Protein AF-I5C4Z8-F1 (afdb_monomer_lite)

Secondary structure (DSSP, 8-state):
----EEEEEEEETTEEEEEEE-SSEEEEEEEE--BTTBPPEEEEEE--TT--EEEEEPPPTT-EEEEEEEETTSPEEEEEEEE--

Radius of gyration: 12.64 Å; chains: 1; bounding box: 24×37×33 Å

Organism: NCBI:txid1189621

pLDDT: mean 86.83, std 7.97, range [52.38, 95.0]

Structure (mmCIF, N/CA/C/O backbone):
data_AF-I5C4Z8-F1
#
_entry.id   AF-I5C4Z8-F1
#
loop_
_atom_site.group_PDB
_atom_site.id
_atom_site.type_symbol
_atom_site.label_atom_id
_atom_site.label_alt_id
_atom_site.label_comp_id
_atom_site.label_asym_id
_atom_site.label_entity_id
_atom_site.label_seq_id
_atom_site.pdbx_PDB_ins_code
_atom_site.Cartn_x
_atom_site.Cartn_y
_atom_site.Cartn_z
_atom_site.occupancy
_atom_site.B_iso_or_equiv
_atom_site.auth_seq_id
_atom_site.auth_comp_id
_atom_site.auth_asym_id
_atom_site.auth_atom_id
_atom_site.pdbx_PDB_model_num
ATOM 1 N N . MET A 1 1 ? 1.779 -6.604 -21.773 1.00 52.38 1 MET A N 1
ATOM 2 C CA . MET A 1 1 ? 2.238 -7.117 -20.463 1.00 52.38 1 MET A CA 1
ATOM 3 C C . MET A 1 1 ? 1.230 -6.617 -19.442 1.00 52.38 1 MET A C 1
ATOM 5 O O . MET A 1 1 ? 0.845 -5.467 -19.578 1.00 52.38 1 MET A O 1
ATOM 9 N N . ALA A 1 2 ? 0.720 -7.456 -18.534 1.00 53.12 2 ALA A N 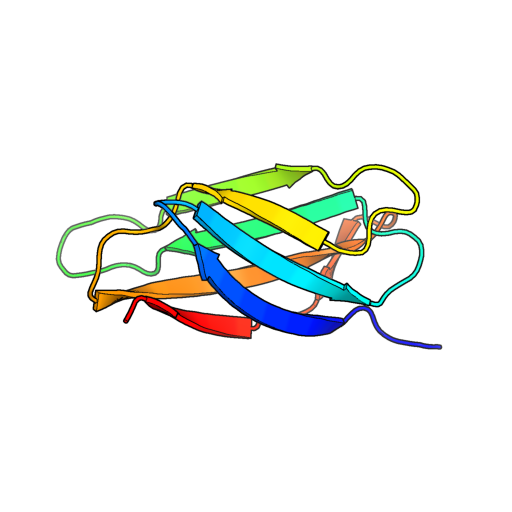1
ATOM 10 C CA . ALA A 1 2 ? -0.193 -6.974 -17.493 1.00 53.12 2 ALA A CA 1
ATOM 11 C C . ALA A 1 2 ? 0.629 -6.156 -16.489 1.00 53.12 2 ALA A C 1
ATOM 13 O O . ALA A 1 2 ? 1.576 -6.684 -15.906 1.00 53.12 2 ALA A O 1
ATOM 14 N N . GLU A 1 3 ? 0.332 -4.866 -16.401 1.00 71.62 3 GLU A N 1
ATOM 15 C CA . GLU A 1 3 ? 1.012 -3.918 -15.525 1.00 71.62 3 GLU A CA 1
ATOM 16 C C . GLU A 1 3 ? 0.599 -4.190 -14.072 1.00 71.62 3 GLU A C 1
ATOM 18 O O . GLU A 1 3 ? -0.501 -4.673 -13.811 1.00 71.62 3 GLU A O 1
ATOM 23 N N . ALA A 1 4 ? 1.509 -3.986 -13.124 1.00 83.56 4 ALA A N 1
ATOM 24 C CA . ALA A 1 4 ? 1.189 -4.152 -11.714 1.00 83.56 4 ALA A CA 1
ATOM 25 C C . ALA A 1 4 ? 0.311 -2.989 -11.246 1.00 83.56 4 ALA A C 1
ATOM 27 O O . ALA A 1 4 ? 0.684 -1.828 -11.426 1.00 83.56 4 ALA A O 1
ATOM 28 N N . GLU A 1 5 ? -0.821 -3.289 -10.615 1.00 88.94 5 GLU A N 1
ATOM 29 C CA . GLU A 1 5 ? -1.841 -2.290 -10.297 1.00 88.94 5 GLU A CA 1
ATOM 30 C C . GLU A 1 5 ? -2.401 -2.475 -8.888 1.00 88.94 5 GLU A C 1
ATOM 32 O O . GLU A 1 5 ? -2.665 -3.592 -8.439 1.00 88.94 5 GLU A O 1
ATOM 37 N N . ILE A 1 6 ? -2.636 -1.362 -8.191 1.00 90.00 6 ILE A N 1
ATOM 38 C CA . ILE A 1 6 ? -3.394 -1.364 -6.937 1.00 90.00 6 ILE A CA 1
ATOM 39 C C . ILE A 1 6 ? -4.878 -1.432 -7.289 1.00 90.00 6 ILE A C 1
ATOM 41 O O . ILE A 1 6 ? -5.411 -0.546 -7.949 1.00 90.00 6 ILE A O 1
ATOM 45 N N . LEU A 1 7 ? -5.542 -2.487 -6.824 1.00 89.75 7 LEU A N 1
ATOM 46 C CA . LEU A 1 7 ? -6.946 -2.767 -7.114 1.00 89.75 7 LEU A CA 1
ATOM 47 C C . LEU A 1 7 ? -7.898 -2.086 -6.129 1.00 89.75 7 LEU A C 1
ATOM 49 O O . LEU A 1 7 ? -9.039 -1.791 -6.472 1.00 89.75 7 LEU A O 1
ATOM 53 N N . GLY A 1 8 ? -7.462 -1.874 -4.886 1.00 89.88 8 GLY A N 1
ATOM 54 C CA . GLY A 1 8 ? -8.328 -1.297 -3.869 1.00 89.88 8 GLY A CA 1
ATOM 55 C C . GLY A 1 8 ? -7.698 -1.200 -2.490 1.00 89.88 8 GLY A C 1
ATOM 56 O O . GLY A 1 8 ? -6.653 -1.788 -2.206 1.00 89.88 8 GLY A O 1
ATOM 57 N N . LEU A 1 9 ? -8.373 -0.439 -1.631 1.00 91.31 9 LEU A N 1
ATOM 58 C CA . LEU A 1 9 ? -7.955 -0.155 -0.266 1.00 91.31 9 LEU A CA 1
ATOM 59 C C . LEU A 1 9 ? -9.136 -0.279 0.688 1.00 91.31 9 LEU A C 1
ATOM 61 O O . LEU A 1 9 ? -10.219 0.227 0.398 1.00 91.31 9 LEU A O 1
ATOM 65 N N . ALA A 1 10 ? -8.912 -0.903 1.840 1.00 90.69 10 ALA A N 1
ATOM 66 C CA . ALA A 1 10 ? -9.903 -0.984 2.904 1.00 90.69 10 ALA A CA 1
ATOM 67 C C . ALA A 1 10 ? -9.256 -0.740 4.269 1.00 90.69 10 ALA A C 1
ATOM 69 O O . ALA A 1 10 ? -8.261 -1.373 4.612 1.00 90.69 10 ALA A O 1
ATOM 70 N N . LEU A 1 11 ? -9.843 0.153 5.066 1.00 89.12 11 LEU A N 1
ATOM 71 C CA . LEU A 1 11 ? -9.440 0.363 6.453 1.00 89.12 11 LEU A CA 1
ATOM 72 C C . LEU A 1 11 ? -10.189 -0.625 7.360 1.00 89.12 11 LEU A C 1
ATOM 74 O O . LEU A 1 11 ? -11.420 -0.648 7.374 1.00 89.12 11 LEU A O 1
ATOM 78 N N . ARG A 1 12 ? -9.459 -1.457 8.108 1.00 88.75 12 ARG A N 1
ATOM 79 C CA . ARG A 1 12 ? -10.011 -2.491 8.999 1.00 88.75 12 ARG A CA 1
ATOM 80 C C . ARG A 1 12 ? -9.255 -2.464 10.322 1.00 88.75 12 ARG A C 1
ATOM 82 O O . ARG A 1 12 ? -8.062 -2.714 10.325 1.00 88.75 12 ARG A O 1
ATOM 89 N N . GLN A 1 13 ? -9.944 -2.187 11.432 1.00 79.69 13 GLN A N 1
ATOM 90 C CA . GLN A 1 13 ? -9.420 -2.391 12.797 1.00 79.69 13 GLN A CA 1
ATOM 91 C C . GLN A 1 13 ? -7.980 -1.860 13.030 1.00 79.69 13 GLN A C 1
ATOM 93 O O . GLN A 1 13 ? -7.194 -2.505 13.712 1.00 79.69 13 GLN A O 1
ATOM 98 N N . ASN A 1 14 ? -7.655 -0.676 12.491 1.00 85.19 14 ASN A N 1
ATOM 99 C CA . ASN A 1 14 ? -6.339 -0.001 12.538 1.00 85.19 14 ASN A CA 1
ATOM 100 C C . ASN A 1 14 ? -5.275 -0.460 11.526 1.00 85.19 14 ASN A C 1
ATOM 102 O O . ASN A 1 14 ? -4.114 -0.061 11.628 1.00 85.19 14 ASN A O 1
ATOM 106 N N . GLU A 1 15 ? -5.663 -1.203 10.499 1.00 91.62 15 GLU A N 1
ATOM 107 C CA . GLU A 1 15 ? -4.800 -1.551 9.373 1.00 91.62 15 GLU A CA 1
ATOM 108 C C . GLU A 1 15 ? -5.407 -1.081 8.052 1.00 91.62 15 GLU A C 1
ATOM 110 O O . GLU A 1 15 ? -6.630 -1.029 7.880 1.00 91.62 15 GLU A O 1
ATOM 115 N N . LEU A 1 16 ? -4.539 -0.738 7.103 1.00 91.88 16 LEU A N 1
ATOM 116 C CA . LEU A 1 16 ? -4.910 -0.527 5.714 1.00 91.88 16 LEU A CA 1
ATOM 117 C C . L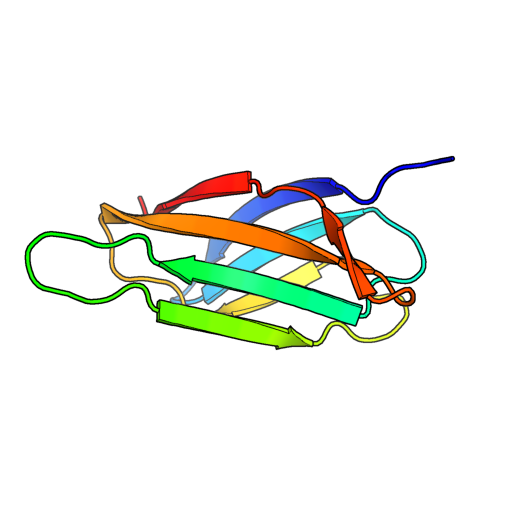EU A 1 16 ? -4.620 -1.811 4.938 1.00 91.88 16 LEU A C 1
ATOM 119 O O . LEU A 1 16 ? -3.469 -2.218 4.790 1.00 91.88 16 LEU A O 1
ATOM 123 N N . GLN A 1 17 ? -5.677 -2.440 4.436 1.00 93.31 17 GLN A N 1
ATOM 124 C CA . GLN A 1 17 ? -5.584 -3.569 3.523 1.00 93.31 17 GLN A CA 1
ATOM 125 C C . GLN A 1 17 ? -5.432 -3.036 2.105 1.00 93.31 17 GLN A C 1
ATOM 127 O O . GLN A 1 17 ? -6.326 -2.355 1.600 1.00 93.31 17 GLN A O 1
ATOM 132 N N . VAL A 1 18 ? -4.309 -3.352 1.470 1.00 92.62 18 VAL A N 1
ATOM 133 C CA . VAL A 1 18 ? -4.004 -2.990 0.089 1.00 92.62 18 VAL A CA 1
ATOM 134 C C . VAL A 1 18 ? -4.162 -4.215 -0.788 1.00 92.62 18 VAL A C 1
ATOM 136 O O . VAL A 1 18 ? -3.404 -5.167 -0.649 1.00 92.62 18 VAL A O 1
ATOM 139 N N . SER A 1 19 ? -5.147 -4.196 -1.682 1.00 93.00 19 SER A N 1
ATOM 140 C CA . SER A 1 19 ? -5.322 -5.226 -2.708 1.00 93.00 19 SER A CA 1
ATOM 141 C C . SER A 1 19 ? -4.618 -4.793 -3.984 1.00 93.00 19 SER A C 1
ATOM 143 O O . SER A 1 19 ? -4.764 -3.646 -4.409 1.00 93.00 19 SER A O 1
ATOM 145 N N . PHE A 1 20 ? -3.875 -5.696 -4.610 1.00 91.56 20 PHE A N 1
ATOM 146 C CA . PHE A 1 20 ? -3.118 -5.410 -5.825 1.00 91.56 20 PHE A CA 1
ATOM 147 C C . PHE A 1 20 ? -3.113 -6.615 -6.768 1.00 91.56 20 PHE A C 1
ATOM 149 O O . PHE A 1 20 ? -3.367 -7.753 -6.372 1.00 91.56 20 PHE A O 1
ATOM 156 N N . SER A 1 21 ? -2.832 -6.343 -8.036 1.00 88.75 21 SER A N 1
ATOM 157 C CA . SER A 1 21 ? -2.562 -7.334 -9.066 1.00 88.75 21 SER A CA 1
ATOM 158 C C . SER A 1 21 ? -1.193 -7.079 -9.677 1.00 88.75 21 SER A C 1
ATOM 160 O O . SER A 1 21 ? -0.642 -5.983 -9.593 1.00 88.75 21 SER A O 1
ATOM 162 N N . GLY A 1 22 ? -0.632 -8.117 -10.275 1.00 82.00 22 GLY A N 1
ATOM 163 C CA . GLY A 1 22 ? 0.707 -8.082 -10.835 1.00 82.00 22 GLY A CA 1
ATOM 164 C C . GLY A 1 22 ? 1.412 -9.390 -10.540 1.00 82.00 22 GLY A C 1
ATOM 165 O O . GLY A 1 22 ? 1.202 -10.010 -9.497 1.00 82.00 22 GLY A O 1
ATOM 166 N N . ARG A 1 23 ? 2.226 -9.836 -11.489 1.00 77.50 23 ARG A N 1
ATOM 167 C CA . ARG A 1 23 ? 3.198 -10.897 -11.231 1.00 77.50 23 ARG A CA 1
ATOM 168 C C . ARG A 1 23 ? 4.489 -10.238 -10.762 1.00 77.50 23 ARG A C 1
ATOM 170 O O . ARG A 1 23 ? 4.757 -9.095 -11.122 1.00 77.50 23 ARG A O 1
ATOM 177 N N . ASP A 1 24 ? 5.257 -10.958 -9.953 1.00 85.50 24 ASP A N 1
ATOM 178 C CA . ASP A 1 24 ? 6.622 -10.568 -9.596 1.00 85.50 24 ASP A CA 1
ATOM 179 C C . ASP A 1 24 ? 6.730 -9.216 -8.859 1.00 85.50 24 ASP A C 1
ATOM 181 O O . ASP A 1 24 ? 7.569 -8.379 -9.193 1.00 85.50 24 ASP A O 1
ATOM 185 N N . ILE A 1 25 ? 5.895 -9.005 -7.835 1.00 88.81 25 ILE A N 1
ATOM 186 C CA . ILE A 1 25 ? 5.936 -7.826 -6.952 1.00 88.81 25 ILE A CA 1
ATOM 187 C C . ILE A 1 25 ? 6.779 -8.129 -5.710 1.00 88.81 25 ILE A C 1
ATOM 189 O O . ILE A 1 25 ? 6.547 -9.126 -5.030 1.00 88.81 25 ILE A O 1
ATOM 193 N N . LYS A 1 26 ? 7.749 -7.260 -5.402 1.00 92.06 26 LYS A N 1
ATOM 194 C CA . LYS A 1 26 ? 8.593 -7.336 -4.195 1.00 92.06 26 LYS A CA 1
ATOM 195 C C . LYS A 1 26 ? 7.937 -6.685 -2.981 1.00 92.06 26 LYS A C 1
ATOM 197 O O . LYS A 1 26 ? 8.180 -7.107 -1.852 1.00 92.06 26 LYS A O 1
ATOM 202 N N . GLY A 1 27 ? 7.157 -5.626 -3.182 1.00 93.56 27 GLY A N 1
ATOM 203 C CA . GLY A 1 27 ? 6.551 -4.890 -2.077 1.00 93.56 27 GLY A CA 1
ATOM 204 C C . GLY A 1 27 ? 5.822 -3.621 -2.491 1.00 93.56 27 GLY A C 1
ATOM 205 O O . GLY A 1 27 ? 5.711 -3.301 -3.673 1.00 93.56 27 GLY A O 1
ATOM 206 N N . ILE A 1 28 ? 5.338 -2.893 -1.489 1.00 93.62 28 ILE A N 1
ATOM 207 C CA . ILE A 1 28 ? 4.685 -1.592 -1.635 1.00 93.62 28 ILE A CA 1
ATOM 208 C C . ILE A 1 28 ? 5.484 -0.537 -0.879 1.00 93.62 28 ILE A C 1
ATOM 210 O O . ILE A 1 28 ? 5.857 -0.719 0.282 1.00 93.62 28 ILE A O 1
ATOM 214 N N . PHE A 1 29 ? 5.698 0.602 -1.525 1.00 94.00 29 PHE A N 1
ATOM 215 C CA . PHE A 1 29 ? 6.118 1.820 -0.855 1.00 94.00 29 PHE A CA 1
ATOM 216 C C . PHE A 1 29 ? 4.908 2.639 -0.436 1.00 94.00 29 PHE A C 1
ATOM 218 O O . PHE A 1 29 ? 4.039 2.940 -1.246 1.00 94.00 29 PHE A O 1
ATOM 225 N N . VAL A 1 30 ? 4.899 3.045 0.828 1.00 93.12 30 VAL A N 1
ATOM 226 C CA . VAL A 1 30 ? 3.926 3.977 1.394 1.00 93.12 30 VAL A CA 1
ATOM 227 C C . VAL A 1 30 ? 4.648 5.286 1.646 1.00 93.12 30 VAL A C 1
ATOM 229 O O . VAL A 1 30 ? 5.530 5.367 2.505 1.00 93.12 30 VAL A O 1
ATOM 232 N N . THR A 1 31 ? 4.276 6.306 0.889 1.00 91.69 31 THR A N 1
ATOM 233 C CA . THR A 1 31 ? 4.838 7.648 0.985 1.00 91.69 31 THR A CA 1
ATOM 234 C C . THR A 1 31 ? 3.819 8.578 1.627 1.00 91.69 31 THR A C 1
ATOM 236 O O . THR A 1 31 ? 2.705 8.753 1.138 1.00 91.69 31 THR A O 1
ATOM 239 N N . TYR A 1 32 ? 4.221 9.193 2.729 1.00 89.00 32 TYR A N 1
ATOM 240 C CA . TYR A 1 32 ? 3.516 10.267 3.404 1.00 89.00 32 TYR A CA 1
ATOM 241 C C . TYR A 1 32 ? 4.057 11.578 2.817 1.00 89.00 32 TYR A C 1
ATOM 243 O O . TYR A 1 32 ? 5.218 11.916 3.077 1.00 89.00 32 TYR A O 1
ATOM 251 N N . PRO A 1 33 ? 3.281 12.284 1.975 1.00 82.88 33 PRO A N 1
ATOM 252 C CA . PRO A 1 33 ? 3.693 13.563 1.426 1.00 82.88 33 PRO A CA 1
ATOM 253 C C . PRO A 1 33 ? 3.894 14.574 2.556 1.00 82.88 33 PRO A C 1
ATOM 255 O O . PRO A 1 33 ? 3.277 14.469 3.617 1.00 82.88 33 PRO A O 1
ATOM 258 N N . ALA A 1 34 ? 4.751 15.564 2.314 1.00 79.19 34 ALA A N 1
ATOM 259 C CA . ALA A 1 34 ? 4.999 16.623 3.282 1.00 79.19 34 ALA A CA 1
ATOM 260 C C . ALA A 1 34 ? 3.680 17.312 3.676 1.00 79.19 34 ALA A C 1
ATOM 262 O O . ALA A 1 34 ? 2.886 17.703 2.816 1.00 79.19 34 ALA A O 1
ATOM 263 N N . SER A 1 35 ? 3.460 17.475 4.980 1.00 75.69 35 SER A N 1
ATOM 264 C CA . SER A 1 35 ? 2.338 18.237 5.528 1.00 75.69 35 SER A CA 1
ATOM 265 C C . SER A 1 35 ? 2.867 19.276 6.513 1.00 75.69 35 SER A C 1
ATOM 267 O O . SER A 1 35 ? 3.351 18.930 7.596 1.00 75.69 35 SER A O 1
ATOM 269 N N . GLY A 1 36 ? 2.795 20.554 6.139 1.00 73.44 36 GLY A N 1
ATOM 270 C CA . GLY A 1 36 ? 3.354 21.646 6.937 1.00 73.44 36 GLY A CA 1
ATOM 271 C C . GLY A 1 36 ? 4.876 21.529 7.073 1.00 73.44 36 GLY A C 1
ATOM 272 O O . GLY A 1 36 ? 5.584 21.526 6.073 1.00 73.44 36 GLY A O 1
ATOM 273 N N . LEU A 1 37 ? 5.366 21.427 8.312 1.00 72.75 37 LEU A N 1
ATOM 274 C CA . LEU A 1 37 ? 6.797 21.326 8.645 1.00 72.75 37 LEU A CA 1
ATOM 275 C C . LEU A 1 37 ? 7.331 19.883 8.680 1.00 72.75 37 LEU A C 1
ATOM 277 O O . LEU A 1 37 ? 8.512 19.678 8.955 1.00 72.75 37 LEU A O 1
ATOM 281 N N . GLN A 1 38 ? 6.484 18.873 8.457 1.00 75.81 38 GLN A N 1
ATOM 282 C CA . GLN A 1 38 ? 6.924 17.480 8.526 1.00 75.81 38 GLN A CA 1
ATOM 283 C C . GLN A 1 38 ? 7.611 17.052 7.220 1.00 75.81 38 GLN A C 1
ATOM 285 O O . GLN A 1 38 ? 7.054 17.286 6.141 1.00 75.81 38 GLN A O 1
ATOM 290 N N . PRO A 1 39 ? 8.791 16.405 7.293 1.00 81.31 39 PRO A N 1
ATOM 291 C CA . PRO A 1 39 ? 9.455 15.866 6.115 1.00 81.31 39 PRO A CA 1
ATOM 292 C C . PRO A 1 39 ? 8.646 14.716 5.506 1.00 81.31 39 PRO A C 1
ATOM 294 O O . PRO A 1 39 ? 7.849 14.062 6.181 1.00 81.31 39 PRO A O 1
ATOM 297 N N . ILE A 1 40 ? 8.895 14.438 4.225 1.00 87.12 40 ILE A N 1
ATOM 298 C CA . ILE A 1 40 ? 8.352 13.254 3.552 1.00 87.12 40 ILE A CA 1
ATOM 299 C C . ILE A 1 40 ? 8.834 12.009 4.299 1.00 87.12 40 ILE A C 1
ATOM 301 O O . ILE A 1 40 ? 10.033 11.831 4.518 1.00 87.12 40 ILE A O 1
ATOM 305 N N . LYS A 1 41 ? 7.903 11.121 4.648 1.00 89.88 41 LYS A N 1
ATOM 306 C CA . LYS A 1 41 ? 8.219 9.803 5.208 1.00 89.88 41 LYS A CA 1
ATOM 307 C C . LYS A 1 41 ? 7.887 8.741 4.172 1.00 89.88 41 LYS A C 1
ATOM 309 O O . LYS A 1 41 ? 6.793 8.745 3.624 1.00 89.88 41 LYS A O 1
ATOM 314 N N . ARG A 1 42 ? 8.807 7.813 3.919 1.00 92.12 42 ARG A N 1
ATOM 315 C CA . ARG A 1 42 ? 8.596 6.683 3.006 1.00 92.12 42 ARG A CA 1
ATOM 316 C C . ARG A 1 42 ? 8.911 5.378 3.723 1.00 92.12 42 ARG A C 1
ATOM 318 O O . ARG A 1 42 ? 9.953 5.260 4.362 1.00 92.12 42 ARG A O 1
ATOM 325 N N . SER A 1 43 ? 8.004 4.414 3.642 1.00 93.75 43 SER A N 1
ATOM 326 C CA . SER A 1 43 ? 8.134 3.105 4.287 1.00 93.75 43 SER A CA 1
ATOM 327 C C . SER A 1 43 ? 7.916 1.998 3.263 1.00 93.75 43 SER A C 1
ATOM 329 O O . SER A 1 43 ? 7.044 2.119 2.408 1.00 93.75 43 SER A O 1
ATOM 331 N N . PHE A 1 44 ? 8.729 0.946 3.330 1.00 94.88 44 PHE A N 1
ATOM 332 C CA . PHE A 1 44 ? 8.633 -0.211 2.444 1.00 94.88 44 PHE A CA 1
ATOM 333 C C . PHE A 1 44 ? 8.005 -1.386 3.184 1.00 94.88 44 PHE A C 1
ATOM 335 O O . PHE A 1 44 ? 8.429 -1.715 4.292 1.00 94.88 44 PHE A O 1
ATOM 342 N N . TYR A 1 45 ? 7.028 -2.020 2.548 1.00 94.88 45 TYR A N 1
ATOM 343 C CA . TYR A 1 45 ? 6.346 -3.193 3.065 1.00 94.88 45 TYR A CA 1
ATOM 344 C C . TYR A 1 45 ? 6.512 -4.337 2.060 1.00 94.88 45 TYR A C 1
ATOM 346 O O . TYR A 1 45 ? 5.981 -4.243 0.949 1.00 94.88 45 TYR A O 1
ATOM 354 N N . PRO A 1 46 ? 7.281 -5.384 2.402 1.00 95.00 46 PRO A N 1
ATOM 355 C CA . PRO A 1 46 ? 7.525 -6.494 1.494 1.00 95.00 46 PRO A CA 1
ATOM 356 C C . PRO A 1 46 ? 6.248 -7.308 1.277 1.00 95.00 46 PRO A C 1
ATOM 358 O O . PRO A 1 46 ? 5.451 -7.485 2.196 1.00 95.00 46 PRO A O 1
ATOM 361 N N . ILE A 1 47 ? 6.096 -7.830 0.065 1.00 92.50 47 ILE A N 1
ATOM 362 C CA . ILE A 1 47 ? 5.024 -8.742 -0.338 1.00 92.50 47 ILE A CA 1
ATOM 363 C C . ILE A 1 47 ? 5.637 -10.128 -0.532 1.00 92.50 47 ILE A C 1
ATOM 365 O O . ILE A 1 47 ? 6.716 -10.264 -1.114 1.00 92.50 47 ILE A O 1
ATOM 369 N N . ARG A 1 48 ? 4.972 -11.171 -0.039 1.00 89.06 48 ARG A N 1
ATOM 370 C CA . ARG A 1 48 ? 5.404 -12.556 -0.253 1.00 89.06 48 ARG A CA 1
ATOM 371 C C . ARG A 1 48 ? 4.932 -13.048 -1.618 1.00 89.06 48 ARG A C 1
ATOM 373 O O . ARG A 1 48 ? 3.902 -12.627 -2.137 1.00 89.06 48 ARG A O 1
ATOM 380 N N . SER A 1 49 ? 5.681 -13.984 -2.199 1.00 82.62 49 SER A N 1
ATOM 381 C CA . SER A 1 49 ? 5.329 -14.565 -3.498 1.00 82.62 49 SER A CA 1
ATOM 382 C C . SER A 1 49 ? 3.923 -15.175 -3.469 1.00 82.62 49 SER A C 1
ATOM 384 O O . SER A 1 49 ? 3.622 -16.004 -2.611 1.00 82.62 49 SER A O 1
ATOM 386 N N . GLY A 1 50 ? 3.072 -14.754 -4.407 1.00 83.25 50 GLY A N 1
ATOM 387 C CA . GLY A 1 50 ? 1.685 -15.209 -4.527 1.00 83.25 50 GLY A CA 1
ATOM 388 C C . GLY A 1 50 ? 0.665 -14.444 -3.676 1.00 83.25 50 GLY A C 1
ATOM 389 O O . GLY A 1 50 ? -0.529 -14.701 -3.817 1.00 83.25 50 GLY A O 1
ATOM 390 N N . GLU A 1 51 ? 1.085 -13.496 -2.833 1.00 90.12 51 GLU A N 1
ATOM 391 C CA . GLU A 1 51 ? 0.148 -12.602 -2.149 1.00 90.12 51 GLU A CA 1
ATOM 392 C C . GLU A 1 51 ? -0.443 -11.586 -3.133 1.00 90.12 51 GLU A C 1
ATOM 394 O O . GLU A 1 51 ? 0.259 -11.009 -3.960 1.00 90.12 51 GLU A O 1
ATOM 399 N N . THR A 1 52 ? -1.747 -11.344 -3.017 1.00 90.62 52 THR A N 1
ATOM 400 C CA . THR A 1 52 ? -2.469 -10.293 -3.759 1.00 90.62 52 THR A CA 1
ATOM 401 C C . THR A 1 52 ? -3.025 -9.215 -2.828 1.00 90.62 52 THR A C 1
ATOM 403 O O . THR A 1 52 ? -3.797 -8.349 -3.247 1.00 90.62 52 THR A O 1
ATOM 406 N N . GLN A 1 53 ? -2.707 -9.311 -1.534 1.00 92.06 53 GLN A N 1
ATOM 407 C CA . GLN A 1 53 ? -3.152 -8.397 -0.492 1.00 92.06 53 GLN A CA 1
ATOM 408 C C . GLN A 1 53 ? -2.043 -8.189 0.536 1.00 92.06 53 GLN A C 1
ATOM 410 O O . GLN A 1 53 ? -1.339 -9.133 0.886 1.00 92.06 53 GLN A O 1
ATOM 415 N N . LEU A 1 54 ? -1.920 -6.961 1.034 1.00 93.12 54 LEU A N 1
ATOM 416 C CA . LEU A 1 54 ? -0.953 -6.570 2.053 1.00 93.12 54 LEU A CA 1
ATOM 417 C C . LEU A 1 54 ? -1.649 -5.788 3.164 1.00 93.12 54 LEU A C 1
ATOM 419 O O . LEU A 1 54 ? -2.425 -4.874 2.892 1.00 93.12 54 LEU A O 1
ATOM 423 N N . GLN A 1 55 ? -1.346 -6.128 4.412 1.00 93.50 55 GLN A N 1
ATOM 424 C CA . GLN A 1 55 ? -1.783 -5.375 5.583 1.00 93.50 55 GLN A CA 1
ATOM 425 C C . GLN A 1 55 ? -0.641 -4.470 6.032 1.00 93.50 55 GLN A C 1
ATOM 427 O O . GLN A 1 55 ? 0.464 -4.939 6.302 1.00 93.50 55 GLN A O 1
ATOM 432 N N . ILE A 1 56 ? -0.900 -3.166 6.079 1.00 92.50 56 ILE A N 1
ATOM 433 C CA . ILE A 1 56 ? 0.042 -2.179 6.609 1.00 92.50 56 ILE A CA 1
ATOM 434 C C . ILE A 1 56 ? -0.616 -1.403 7.755 1.00 92.50 56 ILE A C 1
ATOM 436 O O . ILE A 1 56 ? -1.842 -1.260 7.764 1.00 92.50 56 ILE A O 1
ATOM 440 N N . PRO A 1 57 ? 0.162 -0.854 8.704 1.00 91.12 57 PRO A N 1
ATOM 441 C CA . PRO A 1 57 ? -0.376 0.019 9.739 1.00 91.12 57 PRO A CA 1
ATOM 442 C C 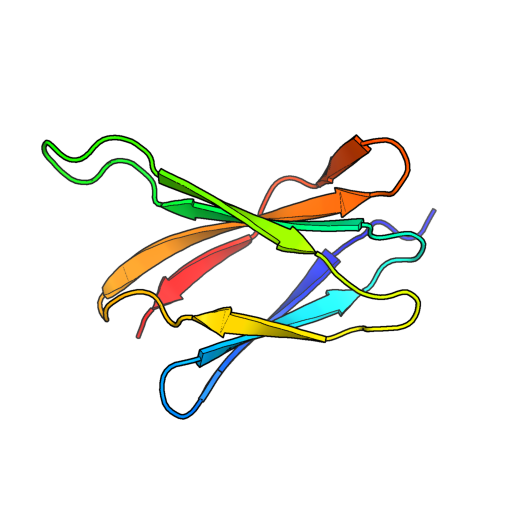. PRO A 1 57 ? -1.204 1.152 9.130 1.00 91.12 57 PRO A C 1
ATOM 444 O O . PRO A 1 57 ? -0.756 1.813 8.187 1.00 91.12 57 PRO A O 1
ATOM 447 N N . ALA A 1 58 ? -2.406 1.378 9.664 1.00 86.75 58 ALA A N 1
ATOM 448 C CA . ALA A 1 58 ? -3.246 2.465 9.193 1.00 86.75 58 ALA A CA 1
ATOM 449 C C . ALA A 1 58 ? -2.571 3.817 9.467 1.00 86.75 58 ALA A C 1
ATOM 451 O O . ALA A 1 58 ? -2.161 4.084 10.602 1.00 86.75 58 ALA A O 1
ATOM 452 N N . PRO A 1 59 ? -2.482 4.702 8.463 1.00 85.44 59 PRO A N 1
ATOM 453 C CA . PRO A 1 59 ? -2.156 6.094 8.720 1.00 85.44 59 PRO A CA 1
ATOM 454 C C . PRO A 1 59 ? -3.240 6.737 9.594 1.00 85.44 59 P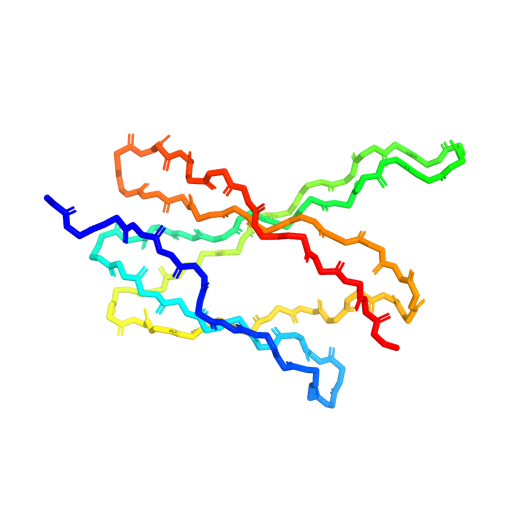RO A C 1
ATOM 456 O O . PRO A 1 59 ? -4.385 6.285 9.615 1.00 85.44 59 PRO A O 1
ATOM 459 N N . SER A 1 60 ? -2.900 7.834 10.269 1.00 85.88 60 SER A N 1
ATOM 460 C CA . SER A 1 60 ? -3.877 8.613 11.033 1.00 85.88 60 SER A CA 1
ATOM 461 C C . SER A 1 60 ? -5.030 9.087 10.141 1.00 85.88 60 SER A C 1
ATOM 463 O O . SER A 1 60 ? -4.808 9.431 8.975 1.00 85.88 60 SER A O 1
ATOM 465 N N . ALA A 1 61 ? -6.242 9.161 10.696 1.00 86.31 61 ALA A N 1
ATOM 466 C CA . ALA A 1 61 ? -7.417 9.675 9.991 1.00 86.31 61 ALA A CA 1
ATOM 467 C C . ALA A 1 61 ? -7.130 11.043 9.343 1.00 86.31 61 ALA A C 1
ATOM 469 O O . ALA A 1 61 ? -6.423 11.883 9.906 1.00 86.31 61 ALA A O 1
ATOM 470 N N . GLY A 1 62 ? -7.629 11.248 8.124 1.00 85.06 62 GLY A N 1
ATOM 471 C CA . GLY A 1 62 ? -7.398 12.462 7.339 1.00 85.06 62 GLY A CA 1
ATOM 472 C C . GLY A 1 62 ? -6.027 12.566 6.655 1.00 85.06 62 GLY A C 1
ATOM 473 O O . GLY A 1 62 ? -5.855 13.455 5.813 1.00 85.06 62 GLY A O 1
ATOM 474 N N . THR A 1 63 ? -5.078 11.668 6.947 1.00 87.25 63 THR A N 1
ATOM 475 C CA . THR A 1 63 ? -3.751 11.644 6.306 1.00 87.25 63 THR A CA 1
ATOM 476 C C . THR A 1 63 ? -3.870 11.249 4.837 1.00 87.25 63 THR A C 1
ATOM 478 O O . THR A 1 63 ? -4.555 10.286 4.486 1.00 87.25 63 THR A O 1
ATOM 481 N N . ARG A 1 64 ? -3.172 11.978 3.961 1.00 89.31 64 ARG A N 1
ATOM 482 C CA . ARG A 1 64 ? -2.968 11.575 2.566 1.00 89.31 64 ARG A CA 1
ATOM 483 C C . ARG A 1 64 ? -1.732 10.690 2.484 1.00 89.31 64 ARG A C 1
ATOM 485 O O . ARG A 1 64 ? -0.711 11.040 3.058 1.00 89.31 64 ARG A O 1
ATOM 492 N N . ILE A 1 65 ? -1.806 9.599 1.737 1.00 91.06 65 ILE A N 1
ATOM 493 C CA . ILE A 1 65 ? -0.667 8.738 1.415 1.00 91.06 65 ILE A CA 1
ATOM 494 C C . ILE A 1 65 ? -0.610 8.483 -0.093 1.00 91.06 65 ILE A C 1
ATOM 496 O O . ILE A 1 65 ? -1.619 8.586 -0.795 1.00 91.06 65 ILE A O 1
ATOM 500 N N . GLN A 1 66 ? 0.574 8.143 -0.585 1.00 92.25 66 GLN A N 1
ATOM 501 C CA . GLN A 1 66 ? 0.808 7.611 -1.923 1.00 92.25 66 GLN A CA 1
ATOM 502 C C . GLN A 1 66 ? 1.347 6.189 -1.796 1.00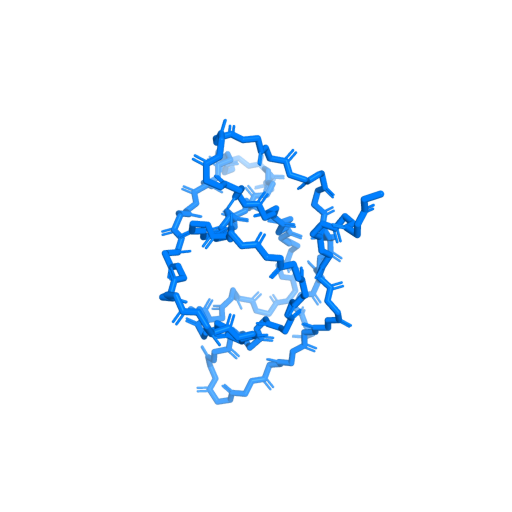 92.25 66 GLN A C 1
ATOM 504 O O . GLN A 1 66 ? 2.224 5.933 -0.972 1.00 92.25 66 GLN A O 1
ATOM 509 N N . LEU A 1 67 ? 0.807 5.275 -2.592 1.00 92.44 67 LEU A N 1
ATOM 510 C CA . LEU A 1 67 ? 1.147 3.859 -2.577 1.00 92.44 67 LEU A CA 1
ATOM 511 C C . LEU A 1 67 ? 1.710 3.452 -3.927 1.00 92.44 67 LEU A C 1
ATOM 513 O O . LEU A 1 67 ? 0.975 3.498 -4.906 1.00 92.44 67 LEU A O 1
ATOM 517 N N . SER A 1 68 ? 2.956 3.003 -3.974 1.00 92.88 68 SER A N 1
ATOM 518 C CA . SER A 1 68 ? 3.597 2.554 -5.213 1.00 92.88 68 SER A CA 1
ATOM 519 C C . SER A 1 68 ? 3.982 1.082 -5.121 1.00 92.88 68 SER A C 1
ATOM 521 O O . SER A 1 68 ? 4.501 0.649 -4.091 1.00 92.88 68 SER A O 1
ATOM 523 N N . LEU A 1 69 ? 3.766 0.313 -6.187 1.00 92.31 69 LEU A N 1
ATOM 524 C CA . LEU A 1 69 ? 4.188 -1.091 -6.258 1.00 92.31 6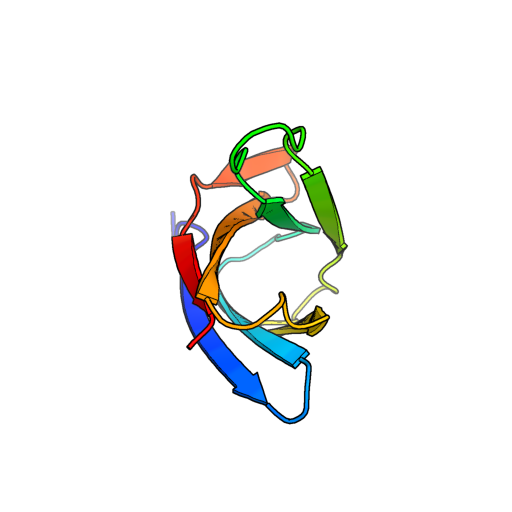9 LEU A CA 1
ATOM 525 C C . LEU A 1 69 ? 5.635 -1.169 -6.746 1.00 92.31 69 LEU A C 1
ATOM 527 O O . LEU A 1 69 ? 5.978 -0.528 -7.734 1.00 92.31 69 LEU A O 1
ATOM 531 N N . LEU A 1 70 ? 6.467 -1.960 -6.072 1.00 92.69 70 LEU A N 1
ATOM 532 C CA . LEU A 1 70 ? 7.830 -2.273 -6.495 1.00 92.69 70 LEU A CA 1
ATOM 533 C C . LEU A 1 70 ? 7.862 -3.675 -7.106 1.00 92.69 70 LEU A C 1
ATOM 535 O O . LEU A 1 70 ? 7.571 -4.652 -6.409 1.00 92.69 70 LEU A O 1
ATOM 539 N N . ASP A 1 71 ? 8.238 -3.786 -8.377 1.00 90.31 71 ASP A N 1
ATOM 540 C CA . ASP A 1 71 ? 8.421 -5.079 -9.040 1.00 90.31 71 ASP A CA 1
ATOM 541 C C . ASP A 1 71 ? 9.789 -5.721 -8.716 1.00 90.31 71 ASP A C 1
ATOM 543 O O . ASP A 1 71 ? 10.672 -5.121 -8.100 1.00 90.31 71 ASP A O 1
ATOM 547 N N . THR A 1 72 ? 9.983 -6.979 -9.114 1.00 87.75 72 THR A N 1
ATOM 548 C CA . THR A 1 72 ? 11.247 -7.708 -8.902 1.00 87.75 72 THR A CA 1
ATOM 549 C C . THR A 1 72 ? 12.432 -7.177 -9.703 1.00 87.75 72 THR A C 1
ATOM 551 O O . THR A 1 72 ? 13.570 -7.488 -9.347 1.00 87.75 72 THR A O 1
ATOM 554 N N . GLN A 1 73 ? 12.187 -6.341 -10.712 1.00 90.19 73 GLN A N 1
ATOM 555 C CA . GLN A 1 73 ? 13.199 -5.632 -11.498 1.00 90.19 73 GLN A CA 1
ATOM 556 C C . GLN A 1 73 ? 13.521 -4.251 -10.903 1.00 90.19 73 GLN A C 1
ATOM 558 O O . GLN A 1 73 ? 14.175 -3.440 -11.555 1.00 90.19 73 GLN A O 1
ATOM 563 N N . ASP A 1 74 ? 13.056 -3.989 -9.675 1.00 89.00 74 ASP A N 1
ATOM 564 C CA . ASP A 1 74 ? 13.214 -2.729 -8.950 1.00 89.00 74 ASP A CA 1
ATOM 565 C C . ASP A 1 74 ? 12.597 -1.525 -9.684 1.00 89.00 74 ASP A C 1
ATOM 567 O O . ASP A 1 74 ? 13.000 -0.376 -9.491 1.00 89.00 74 ASP A O 1
ATOM 571 N N . ARG A 1 75 ? 11.572 -1.780 -10.508 1.00 88.44 75 ARG A N 1
ATOM 572 C CA . ARG A 1 75 ? 10.763 -0.748 -11.157 1.00 88.44 75 ARG A CA 1
ATOM 573 C C . ARG A 1 75 ? 9.548 -0.436 -10.297 1.00 88.44 75 ARG A C 1
ATOM 575 O O . ARG A 1 75 ? 8.792 -1.321 -9.895 1.00 88.44 75 ARG A O 1
ATOM 582 N N . GLU A 1 76 ? 9.371 0.849 -10.020 1.00 89.56 76 GLU A N 1
ATOM 583 C CA . GLU A 1 76 ? 8.244 1.366 -9.255 1.00 89.56 76 GLU A CA 1
ATOM 584 C C . GLU A 1 76 ? 7.101 1.773 -10.195 1.00 89.56 76 GLU A C 1
ATOM 586 O O . GLU A 1 76 ? 7.290 2.603 -11.085 1.00 89.56 76 GLU A O 1
ATOM 591 N N . SER A 1 77 ? 5.912 1.208 -9.981 1.00 83.94 77 SER A N 1
ATOM 592 C CA . SER A 1 77 ? 4.676 1.660 -10.625 1.00 83.94 77 SER A CA 1
ATOM 593 C C . SER A 1 77 ? 4.136 2.885 -9.882 1.00 83.94 77 SER A C 1
ATOM 595 O O . SER A 1 77 ? 3.992 2.859 -8.653 1.00 83.94 77 SER A O 1
ATOM 597 N N . VAL A 1 78 ? 3.895 3.979 -10.617 1.00 68.25 78 VAL A N 1
ATOM 598 C CA . VAL A 1 78 ? 3.552 5.294 -10.049 1.00 68.25 78 VAL A CA 1
ATOM 599 C C . VAL A 1 78 ? 2.203 5.241 -9.331 1.00 68.25 78 VAL A C 1
ATOM 601 O O . VAL A 1 78 ? 1.209 4.733 -9.842 1.00 68.25 78 VAL A O 1
ATOM 604 N N . GLY A 1 79 ? 2.208 5.763 -8.106 1.00 70.88 79 GLY A N 1
ATOM 605 C CA . GLY A 1 79 ? 1.339 5.280 -7.051 1.00 70.88 79 GLY A CA 1
ATOM 606 C C . GLY A 1 79 ? -0.099 5.796 -6.966 1.00 70.88 79 GLY A C 1
ATOM 607 O O . GLY A 1 79 ? -0.435 6.933 -7.302 1.00 70.88 79 GLY A O 1
ATOM 608 N N . TYR A 1 80 ? -0.937 4.949 -6.371 1.00 83.50 80 TYR A N 1
ATOM 609 C CA . TYR A 1 80 ? -2.305 5.232 -5.960 1.00 83.50 80 TYR A CA 1
ATOM 610 C C . TYR A 1 80 ? -2.309 6.220 -4.787 1.00 83.50 80 TYR A C 1
ATOM 612 O O . TYR A 1 80 ? -1.679 5.989 -3.754 1.00 83.50 80 TYR A O 1
ATOM 620 N N . THR A 1 81 ? -3.038 7.330 -4.914 1.00 89.12 81 THR A N 1
ATOM 621 C CA . THR A 1 81 ? -3.225 8.268 -3.800 1.00 89.12 81 THR A CA 1
ATOM 622 C C . THR A 1 81 ? -4.441 7.865 -2.977 1.00 89.12 81 THR A C 1
ATOM 624 O O . THR A 1 81 ? -5.541 7.753 -3.508 1.00 89.12 81 THR A O 1
ATOM 627 N N . TYR A 1 82 ? -4.268 7.750 -1.663 1.00 88.19 82 TYR A N 1
ATOM 628 C CA . TYR A 1 82 ? -5.354 7.477 -0.730 1.00 88.19 82 TYR A CA 1
ATOM 629 C C . TYR A 1 82 ? -5.438 8.545 0.350 1.00 88.19 82 TYR A C 1
ATOM 631 O O . TYR A 1 82 ? -4.419 9.024 0.848 1.00 88.19 82 TYR A O 1
ATOM 639 N N . ARG A 1 83 ? -6.663 8.913 0.722 1.00 88.06 83 ARG A N 1
ATOM 640 C CA . ARG A 1 83 ? -6.932 9.716 1.912 1.00 88.06 83 ARG A CA 1
ATOM 641 C C . ARG A 1 83 ? -7.607 8.813 2.926 1.00 88.06 83 ARG A C 1
ATOM 643 O O . ARG A 1 83 ? -8.661 8.261 2.622 1.00 88.06 83 ARG A O 1
ATOM 650 N N . VAL A 1 84 ? -6.989 8.655 4.093 1.00 85.62 84 VAL A N 1
ATOM 651 C CA . VAL A 1 84 ? -7.588 7.865 5.170 1.00 85.62 84 VAL A CA 1
ATOM 652 C C . VAL A 1 84 ? -8.887 8.552 5.608 1.00 85.62 84 VAL A C 1
ATOM 654 O O . VAL A 1 84 ? -8.826 9.755 5.893 1.00 85.62 84 VAL A O 1
ATOM 657 N N . PRO A 1 85 ? -10.031 7.839 5.592 1.00 81.12 85 PRO A N 1
ATOM 658 C CA . PRO A 1 85 ? -11.324 8.386 5.990 1.00 81.12 85 PRO A CA 1
ATOM 659 C C . PRO A 1 85 ? -11.353 8.802 7.463 1.00 81.12 85 PRO A C 1
ATOM 661 O O . PRO A 1 85 ? -10.506 8.314 8.249 1.00 81.12 85 PRO A O 1
#

Sequence (85 aa):
MAEAEILGLALRQNELQVSFSGRDIKGIFVTYPASGLQPIKRSFYPIRSGETQLQIPAPSAGTRIQLSLLDTQDRESVGYTYRVP

Foldseek 3Di:
DDDKAFPDWDDDPQKIKTFIDDAAWQWKKKWQPDDDPDHIDIDTDGDDHPDRIDIDGDDPAQTKIWIWIQGNVRDIDGTDIDGHD